Protein AF-A0A8S9VX21-F1 (afdb_monomer_lite)

Sequence (48 aa):
MSALVAALDEFGLVEGLIITDDIEREEEIDDRRIVFMPLWKWLLATPD

Structure (mmCIF, N/CA/C/O backbone):
data_AF-A0A8S9VX21-F1
#
_entry.id   AF-A0A8S9VX21-F1
#
loop_
_atom_site.group_PDB
_atom_site.id
_atom_site.type_symbol
_atom_site.label_atom_id
_atom_site.label_alt_id
_atom_site.label_comp_id
_atom_site.label_asym_id
_atom_site.label_entity_id
_atom_site.label_seq_id
_atom_site.pdbx_PDB_ins_code
_atom_site.Cartn_x
_atom_site.Cartn_y
_atom_site.Cartn_z
_atom_site.occupancy
_atom_site.B_iso_or_e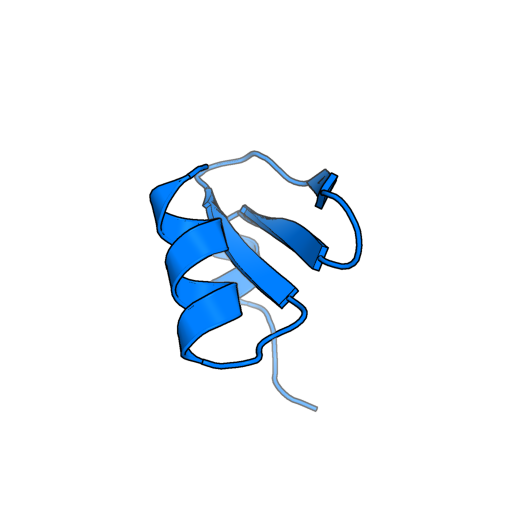quiv
_atom_site.auth_seq_id
_atom_site.auth_comp_id
_atom_site.auth_asym_id
_atom_site.auth_atom_id
_atom_site.pdbx_PDB_model_num
ATOM 1 N N . MET A 1 1 ? 0.080 12.033 -0.116 1.00 71.94 1 MET A N 1
ATOM 2 C CA . MET A 1 1 ? -0.261 11.186 1.045 1.00 71.94 1 MET A CA 1
ATOM 3 C C . MET A 1 1 ? -1.727 11.292 1.453 1.00 71.94 1 MET A C 1
ATOM 5 O O . MET A 1 1 ? -2.341 10.259 1.656 1.00 71.94 1 MET A O 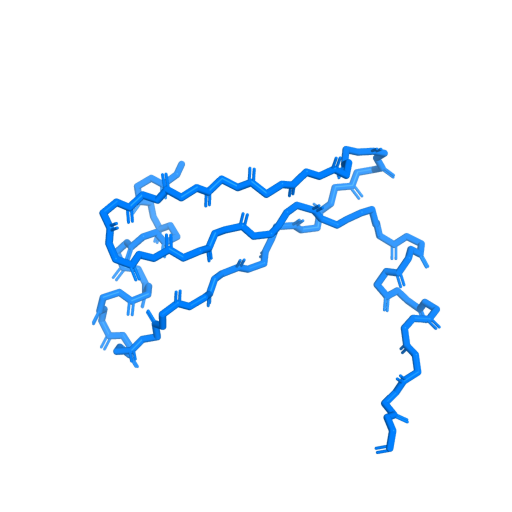1
ATOM 9 N N . SER A 1 2 ? -2.316 12.494 1.504 1.00 87.81 2 SER A N 1
ATOM 10 C CA . SER A 1 2 ? -3.700 12.719 1.969 1.00 87.81 2 SER A CA 1
ATOM 11 C C . SER A 1 2 ? -4.773 11.828 1.326 1.00 87.81 2 SER A C 1
ATOM 13 O O . SER A 1 2 ? -5.641 11.342 2.035 1.00 87.81 2 SER A O 1
ATOM 15 N N . ALA A 1 3 ? -4.709 11.571 0.015 1.00 95.50 3 ALA A N 1
ATOM 16 C CA . ALA A 1 3 ? -5.696 10.721 -0.661 1.00 95.50 3 ALA A CA 1
ATOM 17 C C . ALA A 1 3 ? -5.612 9.238 -0.254 1.00 95.50 3 ALA A C 1
ATOM 19 O O . ALA A 1 3 ? -6.644 8.594 -0.103 1.00 95.50 3 ALA A O 1
ATOM 20 N N . LEU A 1 4 ? -4.398 8.705 -0.059 1.00 95.81 4 LEU A N 1
ATOM 21 C CA . LEU A 1 4 ? -4.214 7.325 0.397 1.00 95.81 4 LEU A CA 1
ATOM 22 C C . LEU A 1 4 ? -4.714 7.179 1.834 1.00 95.81 4 LEU A C 1
ATOM 24 O O . LEU A 1 4 ? -5.499 6.284 2.099 1.00 95.81 4 LEU A O 1
ATOM 28 N N . VAL A 1 5 ? -4.331 8.099 2.725 1.00 94.69 5 VAL A N 1
ATOM 29 C CA . VAL A 1 5 ? -4.793 8.103 4.124 1.00 94.69 5 VAL A CA 1
ATOM 30 C C . VAL A 1 5 ? -6.320 8.198 4.200 1.00 94.69 5 VAL A C 1
ATOM 32 O O . VAL A 1 5 ? -6.938 7.383 4.870 1.00 94.69 5 VAL A O 1
ATOM 35 N N . ALA A 1 6 ? -6.941 9.094 3.426 1.00 96.25 6 ALA A N 1
ATOM 36 C CA . ALA A 1 6 ? -8.400 9.199 3.375 1.00 96.25 6 ALA A CA 1
ATOM 37 C C . ALA A 1 6 ? -9.075 7.897 2.904 1.00 96.25 6 ALA A C 1
ATOM 39 O O . ALA A 1 6 ? -10.124 7.526 3.421 1.00 96.25 6 ALA A O 1
ATOM 40 N N . ALA A 1 7 ? -8.476 7.184 1.944 1.00 96.75 7 ALA A N 1
ATOM 41 C CA . ALA A 1 7 ? -8.976 5.878 1.524 1.00 96.75 7 ALA A CA 1
ATOM 42 C C . ALA A 1 7 ? -8.806 4.820 2.627 1.00 96.75 7 ALA A C 1
ATOM 44 O O . ALA A 1 7 ? -9.722 4.039 2.861 1.00 96.75 7 ALA A O 1
ATOM 45 N N . LEU A 1 8 ? -7.667 4.804 3.327 1.00 96.62 8 LEU A N 1
ATOM 46 C CA . LEU A 1 8 ? -7.461 3.906 4.465 1.00 96.62 8 LEU A CA 1
ATOM 47 C C . LEU A 1 8 ? -8.528 4.125 5.545 1.00 96.62 8 LEU A C 1
ATOM 49 O O . LEU A 1 8 ? -9.071 3.152 6.057 1.00 96.62 8 LEU A O 1
ATOM 53 N N . ASP A 1 9 ? -8.880 5.378 5.833 1.00 95.44 9 ASP A N 1
ATOM 54 C CA . ASP A 1 9 ? -9.929 5.719 6.798 1.00 95.44 9 ASP A CA 1
ATOM 55 C C . ASP A 1 9 ? -11.315 5.255 6.347 1.00 95.44 9 ASP A C 1
ATOM 57 O O . ASP A 1 9 ? -12.010 4.583 7.108 1.00 95.44 9 ASP A O 1
ATOM 61 N N . GLU A 1 10 ? -11.695 5.556 5.102 1.00 97.88 10 GLU A N 1
ATOM 62 C CA . GLU A 1 10 ? -12.997 5.176 4.537 1.00 97.88 10 GLU A CA 1
ATOM 63 C C . GLU A 1 10 ? -13.203 3.654 4.541 1.00 97.88 10 GLU A C 1
ATOM 65 O O . GLU A 1 10 ? -14.299 3.163 4.812 1.00 97.88 10 GLU A O 1
ATOM 70 N N . PHE A 1 11 ? -12.139 2.893 4.273 1.00 97.38 11 PHE A N 1
ATOM 71 C CA . PHE A 1 11 ? -12.188 1.432 4.227 1.00 97.38 11 PHE A CA 1
ATOM 72 C C . PHE A 1 11 ? -11.788 0.750 5.545 1.00 97.38 11 PHE A C 1
ATOM 74 O O . PHE A 1 11 ? -11.796 -0.479 5.610 1.00 97.38 11 PHE A O 1
ATOM 81 N N . GLY A 1 12 ? -11.453 1.508 6.597 1.00 96.38 12 GLY A N 1
ATOM 82 C CA . GLY A 1 12 ? -11.035 0.964 7.894 1.00 96.38 12 GLY A CA 1
ATOM 83 C C . GLY A 1 12 ? -9.749 0.127 7.838 1.00 96.38 12 GLY A C 1
ATOM 84 O O . GLY A 1 12 ? -9.611 -0.848 8.577 1.00 96.38 12 GLY A O 1
ATOM 85 N N . LEU A 1 13 ? -8.827 0.470 6.938 1.00 97.38 13 LEU A N 1
ATOM 86 C CA . LEU A 1 13 ? -7.553 -0.217 6.738 1.00 97.38 13 LEU A CA 1
ATOM 87 C C . LEU A 1 13 ? -6.449 0.447 7.566 1.00 97.38 13 LEU A C 1
ATOM 89 O O . LEU A 1 13 ? -6.351 1.667 7.619 1.00 97.38 13 LEU A O 1
ATOM 93 N N . VAL A 1 14 ? -5.569 -0.361 8.158 1.00 96.88 14 VAL A N 1
ATOM 94 C CA . VAL A 1 14 ? -4.423 0.123 8.957 1.00 96.88 14 VAL A CA 1
ATOM 95 C C . VAL A 1 14 ? -3.117 0.187 8.162 1.00 96.88 14 VAL A C 1
ATOM 97 O O . VAL A 1 14 ? -2.118 0.707 8.653 1.00 96.88 14 VAL A O 1
ATOM 100 N N . GLU A 1 15 ? -3.117 -0.320 6.926 1.00 97.38 15 GLU A N 1
ATOM 101 C CA . GLU A 1 15 ? -1.932 -0.392 6.076 1.00 97.38 15 GLU A CA 1
ATOM 102 C C . GLU A 1 15 ? -2.222 0.022 4.632 1.00 97.38 15 GLU A C 1
ATOM 104 O O . GLU A 1 15 ? -3.208 -0.414 4.035 1.00 97.38 15 GLU A O 1
ATOM 109 N N . GLY A 1 16 ? -1.330 0.837 4.066 1.00 96.50 16 GLY A N 1
ATOM 110 C CA . GLY A 1 16 ? -1.317 1.209 2.655 1.00 96.50 16 GLY A CA 1
ATOM 111 C C . GLY A 1 16 ? -0.005 0.830 1.971 1.00 96.50 16 GLY A C 1
ATOM 112 O O . GLY A 1 16 ? 1.059 0.847 2.585 1.00 96.50 16 GLY A O 1
ATOM 113 N N . LEU A 1 17 ? -0.079 0.542 0.672 1.00 96.69 17 LEU A N 1
ATOM 114 C CA . LEU A 1 17 ? 1.067 0.194 -0.166 1.00 96.69 17 LEU A CA 1
ATOM 115 C C . LEU A 1 17 ? 1.238 1.228 -1.285 1.00 96.69 17 LEU A C 1
ATOM 117 O O . LEU A 1 17 ? 0.298 1.516 -2.025 1.00 96.69 17 LEU A O 1
ATOM 121 N N . ILE A 1 18 ? 2.452 1.752 -1.438 1.00 96.81 18 ILE A N 1
ATOM 122 C CA . ILE A 1 18 ? 2.866 2.591 -2.562 1.00 96.81 18 ILE A CA 1
ATOM 123 C C . ILE A 1 18 ? 3.912 1.819 -3.358 1.00 96.81 18 ILE A C 1
ATOM 125 O O . ILE A 1 18 ? 5.006 1.549 -2.864 1.00 96.81 18 ILE A O 1
ATOM 129 N N . ILE A 1 19 ? 3.582 1.489 -4.606 1.00 97.31 19 ILE A N 1
ATOM 130 C CA . ILE A 1 19 ? 4.541 0.882 -5.525 1.00 97.31 19 ILE A CA 1
ATOM 131 C C . ILE A 1 19 ? 5.422 1.982 -6.124 1.00 97.31 19 ILE A C 1
ATOM 133 O O . ILE A 1 19 ? 4.919 2.979 -6.644 1.00 97.31 19 ILE A O 1
ATOM 137 N N . THR A 1 20 ? 6.734 1.801 -6.043 1.00 97.81 20 THR A N 1
ATOM 138 C CA . THR A 1 20 ? 7.756 2.758 -6.490 1.00 97.81 20 THR A CA 1
ATOM 139 C C . THR A 1 20 ? 8.688 2.107 -7.515 1.00 97.81 20 THR A C 1
ATOM 141 O O . THR A 1 20 ? 8.600 0.905 -7.765 1.00 97.81 20 THR A O 1
ATOM 144 N N . ASP A 1 21 ? 9.569 2.887 -8.143 1.00 97.75 21 ASP A N 1
ATOM 145 C CA . ASP A 1 21 ? 10.592 2.327 -9.039 1.00 97.75 21 ASP A CA 1
ATOM 146 C C . ASP A 1 21 ? 11.706 1.635 -8.227 1.00 97.75 21 ASP A C 1
ATOM 148 O O . ASP A 1 21 ? 12.000 0.455 -8.425 1.00 97.75 21 ASP A O 1
ATOM 152 N N . ASP A 1 22 ? 12.253 2.342 -7.230 1.00 96.12 22 ASP A N 1
ATOM 153 C CA . ASP A 1 22 ? 13.413 1.913 -6.437 1.00 96.12 22 ASP A CA 1
ATOM 154 C C . ASP A 1 22 ? 13.336 2.241 -4.930 1.00 96.12 22 ASP A C 1
ATOM 156 O O . ASP A 1 22 ? 14.178 1.786 -4.154 1.00 96.12 22 ASP A O 1
ATOM 160 N N . ILE A 1 23 ? 12.332 3.003 -4.484 1.00 97.81 23 ILE A N 1
ATOM 161 C CA . ILE A 1 23 ? 12.214 3.425 -3.081 1.00 97.81 23 ILE A CA 1
ATOM 162 C C . ILE A 1 23 ? 11.662 2.282 -2.229 1.00 97.81 23 ILE A C 1
ATOM 164 O O . ILE A 1 23 ? 10.497 1.906 -2.366 1.00 97.81 23 ILE A O 1
ATOM 168 N N . GLU A 1 24 ? 12.465 1.823 -1.274 1.00 97.38 24 GLU A N 1
ATOM 169 C CA . GLU A 1 24 ? 12.066 0.857 -0.253 1.00 97.38 24 GLU A CA 1
ATOM 170 C C . GLU A 1 24 ? 12.150 1.485 1.142 1.00 97.38 24 GLU A C 1
ATOM 172 O O . GLU A 1 24 ? 13.241 1.779 1.633 1.00 97.38 24 GLU A O 1
ATOM 177 N N . ARG A 1 25 ? 10.994 1.733 1.769 1.00 97.56 25 ARG A N 1
ATOM 178 C CA . ARG A 1 25 ? 10.902 2.298 3.127 1.00 97.56 25 ARG A CA 1
ATOM 179 C C . ARG A 1 25 ? 9.512 2.107 3.729 1.00 97.56 25 ARG A C 1
ATOM 181 O O . ARG A 1 25 ? 8.552 1.851 3.009 1.00 97.56 25 ARG A O 1
ATOM 188 N N . GLU A 1 26 ? 9.402 2.338 5.029 1.00 97.62 26 GLU A N 1
ATOM 189 C CA . GLU A 1 26 ? 8.128 2.413 5.744 1.00 97.62 26 GLU A CA 1
ATOM 190 C C . GLU A 1 26 ? 7.968 3.797 6.383 1.00 97.62 26 GLU A C 1
ATOM 192 O O . GLU A 1 26 ? 8.949 4.420 6.796 1.00 97.62 26 GLU A O 1
ATOM 197 N N . GLU A 1 27 ? 6.732 4.286 6.433 1.00 96.44 27 GLU A N 1
ATOM 198 C CA . GLU A 1 27 ? 6.349 5.498 7.156 1.00 96.44 27 GLU A CA 1
ATOM 199 C C . GLU A 1 27 ? 5.150 5.195 8.060 1.00 96.44 27 GLU A C 1
ATOM 201 O O . GLU A 1 27 ? 4.172 4.586 7.621 1.00 96.44 27 GLU A O 1
ATOM 206 N N . GLU A 1 28 ? 5.213 5.644 9.312 1.00 95.62 28 GLU A N 1
ATOM 207 C CA . GLU A 1 28 ? 4.075 5.631 10.234 1.00 95.62 28 GLU A CA 1
ATOM 208 C C . GLU A 1 28 ? 3.394 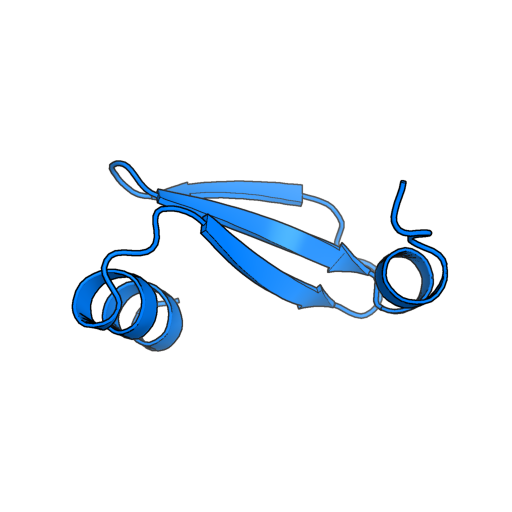7.002 10.226 1.00 95.62 28 GLU A C 1
ATOM 210 O O . GLU A 1 28 ? 4.055 8.041 10.321 1.00 95.62 28 GLU A O 1
ATOM 215 N N . ILE A 1 29 ? 2.068 7.007 10.098 1.00 92.56 29 ILE A N 1
ATOM 216 C CA . ILE A 1 29 ? 1.232 8.206 10.183 1.00 92.56 29 ILE A CA 1
ATOM 217 C C . ILE A 1 29 ? 0.098 7.880 11.147 1.00 92.56 29 ILE A C 1
ATOM 219 O O . ILE A 1 29 ? -0.775 7.081 10.817 1.00 92.56 29 ILE A O 1
ATOM 223 N N . ASP A 1 30 ? 0.124 8.488 12.331 1.00 90.00 30 ASP A N 1
ATOM 224 C CA . ASP A 1 30 ? -0.795 8.186 13.431 1.00 90.00 30 ASP A CA 1
ATOM 225 C C . ASP A 1 30 ? -0.795 6.688 13.796 1.00 90.00 30 ASP A C 1
ATOM 227 O O . ASP A 1 30 ? 0.192 6.190 14.334 1.00 90.00 30 ASP A O 1
ATOM 231 N N . ASP 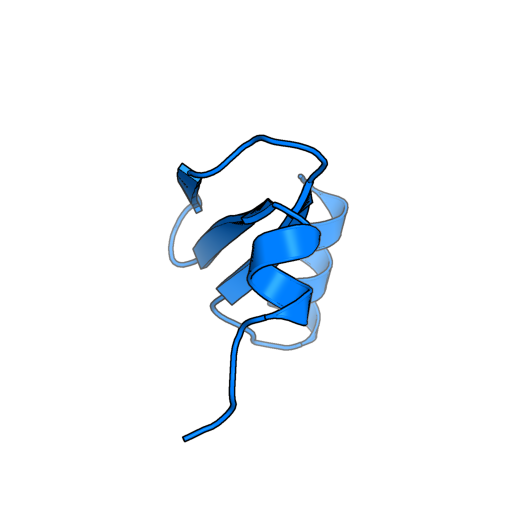A 1 31 ? -1.884 5.969 13.515 1.00 92.38 31 ASP A N 1
ATOM 232 C CA . ASP A 1 31 ? -2.047 4.526 13.731 1.00 92.38 31 ASP A CA 1
ATOM 233 C C . ASP A 1 31 ? -1.951 3.707 12.427 1.00 92.38 31 ASP A C 1
ATOM 235 O O . ASP A 1 31 ? -2.268 2.515 12.409 1.00 92.38 31 ASP A O 1
ATOM 239 N N . ARG A 1 32 ? -1.531 4.342 11.324 1.00 94.31 32 ARG A N 1
ATOM 240 C CA . ARG A 1 32 ? -1.416 3.743 9.990 1.00 94.31 32 ARG A CA 1
ATOM 241 C C . ARG A 1 32 ? 0.035 3.470 9.623 1.00 94.31 32 ARG A C 1
ATOM 243 O O . ARG A 1 32 ? 0.923 4.286 9.877 1.00 94.31 32 ARG A O 1
ATOM 25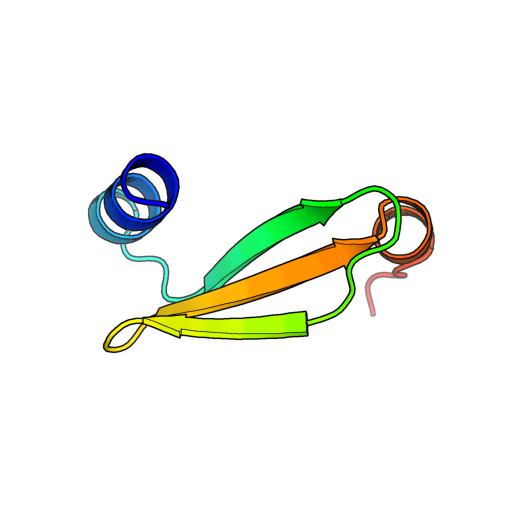0 N N . ARG A 1 33 ? 0.248 2.375 8.896 1.00 97.69 33 ARG A N 1
ATOM 251 C CA . ARG A 1 33 ? 1.528 2.030 8.270 1.00 97.69 33 ARG A CA 1
ATOM 252 C C . ARG A 1 33 ? 1.463 2.205 6.757 1.00 97.69 33 ARG A C 1
ATOM 254 O O . ARG A 1 33 ? 0.588 1.648 6.103 1.00 97.69 33 ARG A O 1
ATOM 261 N N . ILE A 1 34 ? 2.405 2.942 6.180 1.00 97.56 34 ILE A N 1
ATOM 262 C CA . ILE A 1 34 ? 2.550 3.084 4.729 1.00 97.56 34 ILE A CA 1
ATOM 263 C C . ILE A 1 34 ? 3.848 2.413 4.289 1.00 97.56 34 ILE A C 1
ATOM 265 O O . ILE A 1 34 ? 4.938 2.835 4.673 1.00 97.56 34 ILE A O 1
ATOM 269 N N . VAL A 1 35 ? 3.731 1.385 3.452 1.00 97.50 35 VAL A N 1
ATOM 270 C CA . VAL A 1 35 ? 4.866 0.654 2.884 1.00 97.50 35 VAL A CA 1
ATOM 271 C C . VAL A 1 35 ? 5.145 1.178 1.483 1.00 97.50 35 VAL A C 1
ATOM 273 O O . VAL A 1 35 ? 4.269 1.183 0.620 1.00 97.50 35 VAL A O 1
ATOM 276 N N . PHE A 1 36 ? 6.379 1.597 1.234 1.00 97.88 36 PHE A N 1
ATOM 277 C CA . PHE A 1 36 ? 6.880 1.891 -0.102 1.00 97.88 36 PHE A CA 1
ATOM 278 C C . PHE A 1 36 ? 7.670 0.680 -0.583 1.00 97.88 36 PHE A C 1
ATOM 280 O O . PHE A 1 36 ? 8.666 0.302 0.037 1.00 97.88 36 PHE A O 1
ATOM 287 N N . MET A 1 37 ? 7.219 0.069 -1.674 1.00 97.38 37 MET A N 1
ATOM 288 C CA . MET A 1 37 ? 7.810 -1.147 -2.219 1.00 97.38 37 MET A CA 1
ATOM 289 C C . MET A 1 37 ? 8.181 -0.941 -3.689 1.00 97.38 37 MET A C 1
ATOM 291 O O . MET A 1 37 ? 7.311 -0.569 -4.479 1.00 97.38 37 MET A O 1
ATOM 295 N N . PRO A 1 38 ? 9.422 -1.251 -4.095 1.00 98.06 38 PRO A N 1
ATOM 296 C CA . PRO A 1 38 ? 9.778 -1.273 -5.505 1.00 98.06 38 PRO A CA 1
ATOM 297 C C . PRO A 1 38 ? 8.901 -2.252 -6.299 1.00 98.06 38 PRO A C 1
ATOM 299 O O . PRO A 1 38 ? 8.634 -3.368 -5.842 1.00 98.06 38 PRO A O 1
ATOM 302 N N . LEU A 1 39 ? 8.494 -1.877 -7.514 1.00 97.50 39 LEU A N 1
ATOM 303 C CA . LEU A 1 39 ? 7.610 -2.677 -8.372 1.00 97.50 39 LEU A CA 1
ATOM 304 C C . LEU A 1 39 ? 8.134 -4.096 -8.583 1.00 97.50 39 LEU A C 1
ATOM 306 O O . LEU A 1 39 ? 7.375 -5.057 -8.480 1.00 97.50 39 LEU A O 1
ATOM 310 N N . TRP A 1 40 ? 9.430 -4.241 -8.857 1.00 95.88 40 TRP A N 1
ATOM 311 C CA . TRP A 1 40 ? 10.035 -5.553 -9.078 1.00 95.88 40 TRP A CA 1
ATOM 312 C C . TRP A 1 40 ? 9.895 -6.453 -7.846 1.00 95.88 40 TRP A C 1
ATOM 314 O O . TRP A 1 40 ? 9.652 -7.648 -7.987 1.00 95.88 40 TRP A O 1
ATOM 324 N N . LYS A 1 41 ? 9.987 -5.888 -6.637 1.00 95.19 41 LYS A N 1
ATOM 325 C CA . LYS A 1 41 ? 9.853 -6.637 -5.387 1.00 95.19 41 LYS A CA 1
ATOM 326 C C . LYS A 1 41 ? 8.410 -7.063 -5.166 1.00 95.19 41 LYS A C 1
ATOM 328 O O . LYS A 1 41 ? 8.180 -8.203 -4.787 1.00 95.19 41 LYS A O 1
ATOM 333 N N . TRP A 1 42 ? 7.453 -6.189 -5.479 1.00 95.25 42 TRP A N 1
ATOM 334 C CA . TRP A 1 42 ? 6.030 -6.522 -5.435 1.00 95.25 42 TRP A CA 1
ATOM 335 C C . TRP A 1 42 ? 5.668 -7.640 -6.420 1.00 95.25 42 TRP A C 1
ATOM 337 O O . TRP A 1 42 ? 4.971 -8.578 -6.056 1.00 95.25 42 TRP A O 1
ATOM 347 N N . LEU A 1 43 ? 6.197 -7.590 -7.648 1.00 94.88 43 LEU A N 1
ATOM 348 C CA . LEU A 1 43 ? 5.971 -8.625 -8.664 1.00 94.88 43 LEU A CA 1
ATOM 349 C C . LEU A 1 43 ? 6.593 -9.979 -8.296 1.00 94.88 43 LEU A C 1
ATOM 351 O O . LEU A 1 43 ? 6.085 -11.016 -8.716 1.00 94.88 43 LEU A O 1
ATOM 355 N N . LEU A 1 44 ? 7.706 -9.967 -7.557 1.00 94.56 44 LEU A N 1
ATOM 356 C CA . LEU A 1 44 ? 8.391 -11.175 -7.091 1.00 94.56 44 LEU A CA 1
ATOM 357 C C . LEU A 1 44 ? 7.896 -11.663 -5.725 1.00 94.56 44 LEU A C 1
ATOM 359 O O . LEU A 1 44 ? 8.265 -12.768 -5.321 1.00 94.56 44 LEU A O 1
ATOM 363 N N . ALA A 1 45 ? 7.094 -10.867 -5.011 1.00 85.69 45 ALA A N 1
ATOM 364 C CA . ALA A 1 45 ? 6.506 -11.274 -3.747 1.00 85.69 45 ALA A CA 1
ATOM 365 C C . ALA A 1 45 ? 5.603 -12.484 -4.010 1.00 85.69 45 ALA A C 1
ATOM 367 O O . ALA A 1 45 ? 4.597 -12.400 -4.713 1.00 85.69 45 ALA A O 1
ATOM 368 N N . THR A 1 46 ? 6.005 -13.636 -3.485 1.00 70.62 46 THR A N 1
ATOM 369 C CA . THR A 1 46 ? 5.211 -14.857 -3.573 1.00 70.62 46 THR A CA 1
ATOM 370 C C . THR A 1 46 ? 4.237 -14.873 -2.398 1.00 70.62 46 THR A C 1
ATOM 372 O O . THR A 1 46 ? 4.656 -14.583 -1.279 1.00 70.62 46 THR A O 1
ATOM 375 N N . PRO A 1 47 ? 2.941 -15.149 -2.626 1.00 66.12 47 PRO A N 1
ATOM 376 C CA . PRO A 1 47 ? 2.041 -15.451 -1.524 1.00 66.12 47 PRO A CA 1
ATOM 377 C C . PRO A 1 47 ? 2.475 -16.772 -0.876 1.00 66.12 47 PRO A C 1
ATOM 379 O O . PRO A 1 47 ? 2.763 -17.728 -1.602 1.00 66.12 47 PRO A O 1
ATOM 382 N N . ASP A 1 48 ? 2.535 -16.794 0.459 1.00 60.03 48 ASP A N 1
ATOM 383 C CA . ASP A 1 48 ? 2.674 -18.023 1.257 1.00 60.03 48 ASP A CA 1
ATOM 384 C C . ASP A 1 48 ? 1.446 -18.942 1.100 1.00 60.03 48 ASP A C 1
ATOM 386 O O . ASP 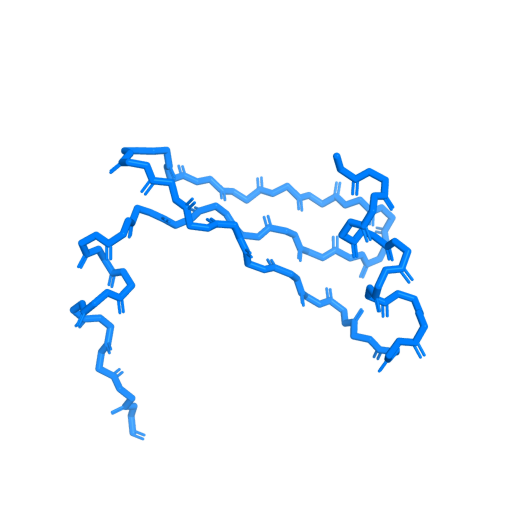A 1 48 ? 0.304 -18.418 1.040 1.00 60.03 48 ASP A O 1
#

Radius of gyration: 11.55 Å; chains: 1; bounding box: 26×31×23 Å

pLDDT: mean 93.47, std 8.41, range [60.03, 98.06]

Foldseek 3Di:
DVVQVVVCVVVVHQEAEAEDQDDFDWDDDPSHIYTYHHPVCVVVDDDD

Secondary structure (DSSP, 8-state):
-HHHHHHHHHTT-SEEEEEESS--EEEEETTEEEEEEEHHHHHH----